Protein AF-A0A8C3C4C8-F1 (afdb_monomer_lite)

pLDDT: mean 70.41, std 17.87, range [36.44, 95.44]

InterPro domains:
  IPR010530 NADH-ubiquinone reductase complex 1 MLRQ subunit [PF06522] (11-63)
  IPR010530 NADH-ubiquinone reductase complex 1 MLRQ subunit [PTHR14256] (2-63)

Structure (mmCIF, N/CA/C/O backbone):
data_AF-A0A8C3C4C8-F1
#
_entry.id   AF-A0A8C3C4C8-F1
#
loop_
_atom_site.group_PDB
_atom_site.id
_atom_site.type_symbol
_atom_site.label_atom_id
_atom_site.label_alt_id
_atom_site.label_comp_id
_atom_site.label_asym_id
_atom_site.label_entity_id
_atom_site.label_seq_id
_atom_site.pdb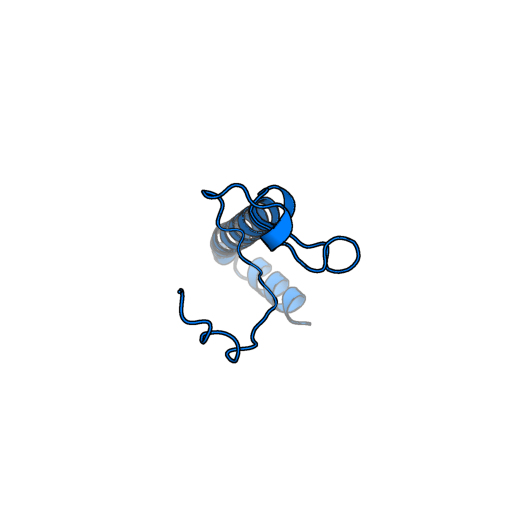x_PDB_ins_code
_atom_site.Cartn_x
_atom_site.Cartn_y
_atom_site.Cartn_z
_atom_site.occupancy
_atom_site.B_iso_or_equiv
_atom_site.auth_seq_id
_atom_site.auth_comp_id
_atom_site.auth_asym_id
_atom_site.auth_atom_id
_atom_site.pdbx_PDB_model_num
ATOM 1 N N . ALA A 1 1 ? 0.148 -12.059 12.614 1.00 66.25 1 ALA A N 1
ATOM 2 C CA . ALA A 1 1 ? -0.300 -11.762 13.996 1.00 66.25 1 ALA A CA 1
ATOM 3 C C . ALA A 1 1 ? -0.531 -10.263 14.255 1.00 66.25 1 ALA A C 1
ATOM 5 O O . ALA A 1 1 ? -1.493 -9.925 14.932 1.00 66.25 1 ALA A O 1
ATOM 6 N N . MET A 1 2 ? 0.267 -9.358 13.672 1.00 81.31 2 MET A N 1
ATOM 7 C CA . MET A 1 2 ? 0.234 -7.909 13.955 1.00 81.31 2 MET A CA 1
ATOM 8 C C . MET A 1 2 ? -1.048 -7.177 13.501 1.00 81.31 2 MET A C 1
ATOM 10 O O . MET A 1 2 ? -1.622 -6.406 14.263 1.00 81.31 2 MET A O 1
ATOM 14 N N . PHE A 1 3 ? -1.563 -7.483 12.304 1.00 80.69 3 PHE A N 1
ATOM 15 C CA . PHE A 1 3 ? -2.784 -6.855 11.766 1.00 80.69 3 PHE A CA 1
ATOM 16 C C . PHE A 1 3 ? -4.030 -7.101 12.629 1.00 80.69 3 PHE A C 1
ATOM 18 O O . PHE A 1 3 ? -4.855 -6.210 12.808 1.00 80.69 3 PHE A O 1
ATOM 25 N N . ARG A 1 4 ? -4.151 -8.298 13.221 1.00 83.75 4 ARG A N 1
ATOM 26 C CA . ARG A 1 4 ? -5.277 -8.637 14.106 1.00 83.75 4 ARG A CA 1
ATOM 27 C C . ARG A 1 4 ? -5.277 -7.784 15.373 1.00 83.75 4 ARG A C 1
ATOM 29 O O . ARG A 1 4 ? -6.337 -7.338 15.794 1.00 83.75 4 ARG A O 1
ATOM 36 N N . LEU A 1 5 ? -4.102 -7.513 15.946 1.00 86.50 5 LEU A N 1
ATOM 37 C CA . LEU A 1 5 ? -3.973 -6.643 17.117 1.00 86.50 5 LEU A CA 1
ATOM 38 C C .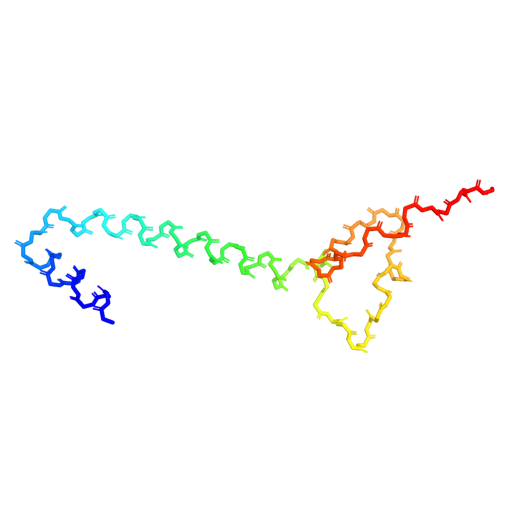 LEU A 1 5 ? -4.365 -5.201 16.791 1.00 86.50 5 LEU A C 1
ATOM 40 O O . LEU A 1 5 ? -5.047 -4.567 17.595 1.00 86.50 5 LEU A O 1
ATOM 44 N N . MET A 1 6 ? -3.997 -4.719 15.602 1.00 81.44 6 MET A N 1
ATOM 45 C CA . MET A 1 6 ? -4.397 -3.398 15.118 1.00 81.44 6 MET A CA 1
ATOM 46 C C . MET A 1 6 ? -5.917 -3.265 14.995 1.00 81.44 6 MET A C 1
ATOM 48 O O . MET A 1 6 ? -6.490 -2.298 15.491 1.00 81.44 6 MET A O 1
ATOM 52 N N . VAL A 1 7 ? -6.582 -4.265 14.405 1.00 84.12 7 VAL A N 1
ATOM 53 C CA . VAL A 1 7 ? -8.047 -4.279 14.267 1.00 84.12 7 VAL A CA 1
ATOM 54 C C . VAL A 1 7 ? -8.728 -4.297 15.637 1.00 84.12 7 VAL A C 1
ATOM 56 O O . VAL A 1 7 ? -9.682 -3.554 15.860 1.00 84.12 7 VAL A O 1
ATOM 59 N N . THR A 1 8 ? -8.225 -5.086 16.588 1.00 85.50 8 THR A N 1
ATOM 60 C CA . THR A 1 8 ? -8.757 -5.105 17.960 1.00 85.50 8 THR A CA 1
ATOM 61 C C . THR A 1 8 ? -8.601 -3.749 18.658 1.00 85.50 8 THR A C 1
ATOM 63 O O . THR A 1 8 ? -9.534 -3.301 19.322 1.00 85.50 8 THR A O 1
ATOM 66 N N . HIS A 1 9 ? -7.469 -3.059 18.475 1.00 82.38 9 HIS A N 1
ATOM 67 C CA . HIS A 1 9 ? -7.252 -1.719 19.036 1.00 82.38 9 HIS A CA 1
ATOM 68 C C . HIS A 1 9 ? -8.159 -0.664 18.393 1.00 82.38 9 HIS A C 1
ATOM 70 O O . HIS A 1 9 ? -8.761 0.134 19.111 1.00 82.38 9 HIS A O 1
ATOM 76 N N . ALA A 1 10 ? -8.323 -0.699 17.068 1.00 82.38 10 ALA A N 1
ATOM 77 C CA . ALA A 1 10 ? -9.200 0.218 16.341 1.00 82.38 10 ALA A CA 1
ATOM 78 C C . ALA A 1 10 ? -10.678 0.067 16.744 1.00 82.38 10 ALA A C 1
ATOM 80 O O . ALA A 1 10 ? -11.401 1.056 16.822 1.00 82.38 10 ALA A O 1
ATOM 81 N N . LYS A 1 11 ? -11.129 -1.156 17.061 1.00 80.50 11 LYS A N 1
ATOM 82 C CA . LYS A 1 11 ? -12.491 -1.405 17.572 1.00 80.50 11 LYS A CA 1
ATOM 83 C C . LYS A 1 11 ? -12.681 -0.948 19.020 1.00 80.50 11 LYS A C 1
ATOM 85 O O . LYS A 1 11 ? -13.786 -0.571 19.390 1.00 80.50 11 LYS A O 1
ATOM 90 N N . LYS A 1 12 ? -11.626 -1.000 19.840 1.00 88.44 12 LYS A N 1
ATOM 91 C CA . LYS A 1 12 ? -11.667 -0.582 21.251 1.00 88.44 12 LYS A CA 1
ATOM 92 C C . LYS A 1 12 ? -11.649 0.943 21.409 1.00 88.44 12 LYS A C 1
ATOM 94 O O . LYS A 1 12 ? -12.214 1.458 22.367 1.00 88.44 12 LYS A O 1
ATOM 99 N N . HIS A 1 13 ? -11.038 1.654 20.461 1.00 85.62 13 HIS A N 1
ATOM 100 C CA . HIS A 1 13 ? -10.931 3.111 20.456 1.00 85.62 13 HIS A CA 1
ATOM 101 C C . HIS A 1 13 ? -11.338 3.679 19.082 1.00 85.62 13 HIS A C 1
ATOM 103 O O . HIS A 1 13 ? -10.498 3.763 18.182 1.00 85.62 13 HIS A O 1
ATOM 109 N N . PRO A 1 14 ? -12.606 4.100 18.897 1.00 80.56 14 PRO A N 1
ATOM 110 C CA . PRO A 1 14 ? -13.125 4.509 17.587 1.00 80.56 14 PRO A CA 1
ATOM 111 C C . PRO A 1 14 ? -12.450 5.767 17.017 1.00 80.56 14 PRO A C 1
ATOM 113 O O . PRO A 1 14 ? -12.457 5.974 15.806 1.00 80.56 14 PRO A O 1
ATOM 116 N N . SER A 1 15 ? -11.803 6.578 17.858 1.00 84.19 15 SER A N 1
ATOM 117 C CA . SER A 1 15 ? -11.015 7.743 17.441 1.00 84.19 15 SER A CA 1
ATOM 118 C C . SER A 1 15 ? -9.768 7.392 16.617 1.00 84.19 15 SER A C 1
ATOM 120 O O . SER A 1 15 ? -9.260 8.253 15.905 1.00 84.19 15 SER A O 1
ATOM 122 N N . LEU A 1 16 ? -9.280 6.145 16.661 1.00 81.88 16 LEU A N 1
ATOM 123 C CA . LEU A 1 16 ? -8.106 5.714 15.890 1.00 81.88 16 LEU A CA 1
ATOM 124 C C . LEU A 1 16 ? -8.438 5.324 14.439 1.00 81.88 16 LEU A C 1
ATOM 126 O O . LEU A 1 16 ? -7.545 5.267 13.596 1.00 81.88 16 LEU A O 1
ATOM 130 N N . ILE A 1 17 ? -9.709 5.073 14.121 1.00 84.69 17 ILE A N 1
ATOM 131 C CA . ILE A 1 17 ? -10.168 4.696 12.776 1.00 84.69 17 ILE A CA 1
ATOM 132 C C . ILE A 1 17 ? -9.824 5.760 11.712 1.00 84.69 17 ILE A C 1
ATOM 134 O O . ILE A 1 17 ? -9.217 5.388 10.704 1.00 84.69 17 ILE A O 1
ATOM 138 N N . PRO A 1 18 ? -10.137 7.063 11.895 1.00 88.12 18 PRO A N 1
ATOM 139 C CA . PRO A 1 18 ? -9.800 8.084 10.896 1.00 88.12 18 PRO A CA 1
ATOM 140 C C . PRO A 1 18 ? -8.289 8.212 10.664 1.00 88.12 18 PRO A C 1
ATOM 142 O O . PRO A 1 18 ? -7.857 8.425 9.533 1.00 88.12 18 PRO A O 1
ATOM 145 N N . LEU A 1 19 ? -7.476 8.004 11.703 1.00 87.69 19 LEU A N 1
ATOM 146 C CA . LEU A 1 19 ? -6.019 8.033 11.592 1.00 87.69 19 LEU A CA 1
ATOM 147 C C . LEU A 1 19 ? -5.500 6.899 10.692 1.00 87.69 19 LEU A C 1
ATOM 149 O O . LEU A 1 19 ? -4.706 7.141 9.784 1.00 87.69 19 LEU A O 1
ATOM 153 N N . PHE A 1 20 ? -5.983 5.669 10.893 1.00 86.62 20 PHE A N 1
ATOM 154 C CA . PHE A 1 20 ? -5.586 4.533 10.056 1.00 86.62 20 PHE A CA 1
ATOM 155 C C . PHE A 1 20 ? -6.069 4.649 8.614 1.00 86.62 20 PHE A C 1
ATOM 157 O O . PHE A 1 20 ? -5.371 4.193 7.713 1.00 86.62 20 PHE A O 1
ATOM 164 N N . LEU A 1 21 ? -7.219 5.279 8.376 1.00 89.88 21 LEU A N 1
ATOM 165 C CA . LEU A 1 21 ? -7.708 5.517 7.020 1.00 89.88 21 LEU A CA 1
ATOM 166 C C . LEU A 1 21 ? -6.818 6.498 6.253 1.00 89.88 21 LEU A C 1
ATOM 168 O O . LEU A 1 21 ? -6.477 6.228 5.104 1.00 89.88 21 LEU A O 1
ATOM 172 N N . ILE A 1 22 ? -6.393 7.600 6.874 1.00 93.06 22 ILE A N 1
ATOM 173 C CA . ILE A 1 22 ? -5.524 8.591 6.220 1.00 93.06 22 ILE A CA 1
ATOM 174 C C . ILE A 1 22 ? -4.132 8.002 5.961 1.00 93.06 22 ILE A C 1
ATOM 176 O O . ILE A 1 22 ? -3.617 8.086 4.850 1.00 93.06 22 ILE A O 1
ATOM 180 N N . ILE A 1 23 ? -3.539 7.339 6.956 1.00 92.25 23 ILE A N 1
ATOM 181 C CA . ILE A 1 23 ? -2.208 6.730 6.809 1.00 92.25 23 ILE A CA 1
ATOM 182 C C . ILE A 1 23 ? -2.254 5.564 5.812 1.00 92.25 23 ILE A C 1
ATOM 184 O O . ILE A 1 23 ? -1.385 5.442 4.949 1.00 92.25 23 ILE A O 1
ATOM 188 N N . GLY A 1 24 ? -3.284 4.720 5.903 1.00 91.00 24 GLY A N 1
ATOM 189 C CA . GLY A 1 24 ? -3.481 3.588 5.005 1.00 91.00 24 GLY A CA 1
ATOM 190 C C . GLY A 1 24 ? -3.709 4.029 3.562 1.00 91.00 24 GLY A C 1
ATOM 191 O O . GLY A 1 24 ? -3.059 3.507 2.662 1.00 91.00 24 GLY A O 1
ATOM 192 N N . SER A 1 25 ? -4.570 5.024 3.333 1.00 93.94 25 SER A N 1
ATOM 193 C CA . SER A 1 25 ? -4.797 5.574 1.989 1.00 93.94 25 SER A CA 1
ATOM 194 C C . SER A 1 25 ? -3.555 6.258 1.421 1.00 93.94 25 SER A C 1
ATOM 196 O O . SER A 1 25 ? -3.253 6.053 0.248 1.00 93.94 25 SER A O 1
ATOM 198 N N . GLY A 1 26 ? -2.783 6.982 2.239 1.00 95.00 26 GLY A N 1
ATOM 199 C CA . GLY A 1 26 ? -1.501 7.554 1.826 1.00 95.00 26 GLY A CA 1
ATOM 200 C C . GLY A 1 26 ? -0.493 6.484 1.397 1.00 95.00 26 GLY A C 1
ATOM 201 O O . GLY A 1 26 ? 0.104 6.588 0.327 1.00 95.00 26 GLY A O 1
ATOM 202 N N . GLY A 1 27 ? -0.354 5.41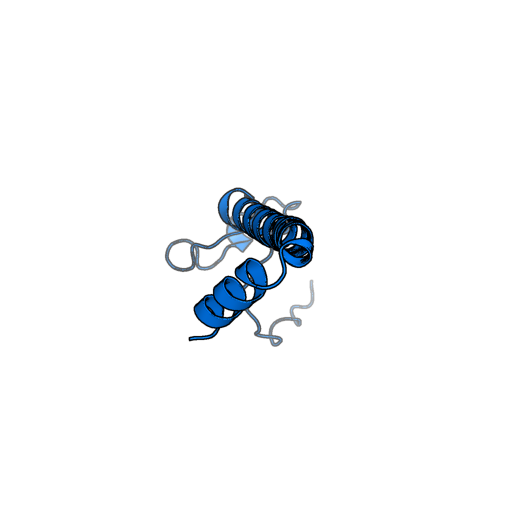3 2.185 1.00 94.94 27 GLY A N 1
ATOM 203 C CA . GLY A 1 27 ? 0.535 4.294 1.864 1.00 94.94 27 GLY A CA 1
ATOM 204 C C . GLY A 1 27 ? 0.114 3.538 0.601 1.00 94.94 27 GLY A C 1
ATOM 205 O O . GLY A 1 27 ? 0.947 3.259 -0.261 1.00 94.94 27 GLY A O 1
ATOM 206 N N . VAL A 1 28 ? -1.183 3.257 0.453 1.00 95.44 28 VAL A N 1
ATOM 207 C CA . VAL A 1 28 ? -1.731 2.612 -0.750 1.00 95.44 28 VAL A CA 1
ATOM 208 C C . VAL A 1 28 ? -1.558 3.512 -1.975 1.00 95.44 28 VAL A C 1
ATOM 210 O O . VAL A 1 28 ? -1.106 3.036 -3.010 1.00 95.44 28 VAL A O 1
ATOM 213 N N . GLY A 1 29 ? -1.843 4.810 -1.865 1.00 95.38 29 GLY A N 1
ATOM 214 C CA . GLY A 1 29 ? -1.672 5.772 -2.955 1.00 95.38 29 GLY A CA 1
ATOM 215 C C . GLY A 1 29 ? -0.218 5.896 -3.415 1.00 95.38 29 GLY A C 1
ATOM 216 O O . GLY A 1 29 ? 0.051 5.850 -4.614 1.00 95.38 29 GLY A O 1
ATOM 217 N N . ALA A 1 30 ? 0.728 5.973 -2.475 1.00 93.88 30 ALA A N 1
ATOM 218 C CA . ALA A 1 30 ? 2.156 6.001 -2.787 1.00 93.88 30 ALA A CA 1
ATOM 219 C C . ALA A 1 30 ? 2.616 4.706 -3.475 1.00 93.88 30 ALA A C 1
ATOM 221 O O . ALA A 1 30 ? 3.296 4.757 -4.501 1.00 93.88 30 ALA A O 1
ATOM 222 N N . ALA A 1 31 ? 2.199 3.546 -2.959 1.00 93.62 31 ALA A N 1
ATOM 223 C CA . ALA A 1 31 ? 2.527 2.254 -3.555 1.00 93.62 31 ALA A CA 1
ATOM 224 C C . ALA A 1 31 ? 1.951 2.111 -4.972 1.00 93.62 31 ALA A C 1
ATOM 226 O O . ALA A 1 31 ? 2.655 1.673 -5.881 1.00 93.62 31 ALA A O 1
ATOM 227 N N . LEU A 1 32 ? 0.701 2.535 -5.186 1.00 94.69 32 LEU A N 1
ATOM 228 C CA . LEU A 1 32 ? 0.066 2.535 -6.504 1.00 94.69 32 LEU A CA 1
ATOM 229 C C . LEU A 1 32 ? 0.776 3.472 -7.484 1.00 94.69 32 LEU A C 1
ATOM 231 O O . LEU A 1 32 ? 0.942 3.119 -8.649 1.00 94.69 32 LEU A O 1
ATOM 235 N N . TYR A 1 33 ? 1.224 4.644 -7.029 1.00 89.31 33 TYR A N 1
ATOM 236 C CA . TYR A 1 33 ? 1.958 5.580 -7.876 1.00 89.31 33 TYR A CA 1
ATOM 237 C C . TYR A 1 33 ? 3.312 5.011 -8.310 1.00 89.31 33 TYR A C 1
ATOM 239 O O . TYR A 1 33 ? 3.634 5.029 -9.496 1.00 89.31 33 TYR A O 1
ATOM 247 N N . VAL A 1 34 ? 4.068 4.422 -7.380 1.00 88.62 34 VAL A N 1
ATOM 248 C CA . VAL A 1 34 ? 5.334 3.745 -7.698 1.00 88.62 34 VAL A CA 1
ATOM 249 C C . VAL A 1 34 ? 5.101 2.555 -8.628 1.00 88.62 34 VAL A C 1
ATOM 251 O O . VAL A 1 34 ? 5.828 2.396 -9.602 1.00 88.62 34 VAL A O 1
ATOM 254 N N . MET A 1 35 ? 4.061 1.752 -8.390 1.00 89.06 35 MET A N 1
ATOM 255 C CA . MET A 1 35 ? 3.707 0.627 -9.259 1.00 89.06 35 MET A CA 1
ATOM 256 C C . MET A 1 35 ? 3.334 1.091 -10.673 1.00 89.06 35 MET A C 1
ATOM 258 O O . MET A 1 35 ? 3.761 0.480 -11.651 1.00 89.06 35 MET A O 1
ATOM 262 N N . ARG A 1 36 ? 2.590 2.198 -10.801 1.00 87.69 36 ARG A N 1
ATOM 263 C CA . ARG A 1 36 ? 2.290 2.810 -12.101 1.00 87.69 36 ARG A CA 1
ATOM 264 C C . ARG A 1 36 ? 3.579 3.211 -12.816 1.00 87.69 36 ARG A C 1
ATOM 266 O O . ARG A 1 36 ? 3.746 2.872 -13.982 1.00 87.69 36 ARG A O 1
ATOM 273 N N . LEU A 1 37 ? 4.465 3.930 -12.129 1.00 84.19 37 LEU A N 1
ATOM 274 C CA . LEU A 1 37 ? 5.733 4.378 -12.702 1.00 84.19 37 LEU A CA 1
ATOM 275 C C . LEU A 1 37 ? 6.619 3.196 -13.109 1.00 84.19 37 LEU A C 1
ATOM 277 O O . LEU A 1 37 ? 7.250 3.232 -14.156 1.00 84.19 37 LEU A O 1
ATOM 281 N N . ALA A 1 38 ? 6.646 2.136 -12.307 1.00 81.12 38 ALA A N 1
ATOM 282 C CA . ALA A 1 38 ? 7.411 0.938 -12.609 1.00 81.12 38 ALA A CA 1
ATOM 283 C C . ALA A 1 38 ? 6.925 0.257 -13.896 1.00 81.12 38 ALA A C 1
ATOM 285 O O . ALA A 1 38 ? 7.748 -0.166 -14.694 1.00 81.12 38 ALA A O 1
ATOM 286 N N . ILE A 1 39 ? 5.613 0.145 -14.111 1.00 78.44 39 ILE A N 1
ATOM 287 C CA . ILE A 1 39 ? 5.059 -0.679 -15.199 1.00 78.44 39 ILE A CA 1
ATOM 288 C C . ILE A 1 39 ? 4.857 0.113 -16.496 1.00 78.44 39 ILE A C 1
ATOM 290 O O . ILE A 1 39 ? 5.046 -0.435 -17.578 1.00 78.44 39 ILE A O 1
ATOM 294 N N . PHE A 1 40 ? 4.437 1.376 -16.403 1.00 74.94 40 PHE A N 1
ATOM 295 C CA . PHE A 1 40 ? 3.980 2.148 -17.563 1.00 74.94 40 PHE A CA 1
ATOM 296 C C . PHE A 1 40 ? 4.982 3.186 -18.068 1.00 74.94 40 PHE A C 1
ATOM 298 O O . PHE A 1 40 ? 4.701 3.829 -19.079 1.00 74.94 40 PHE A O 1
ATOM 305 N N . ASN A 1 41 ? 6.121 3.383 -17.399 1.00 68.19 41 ASN A N 1
ATOM 306 C CA . ASN A 1 41 ? 7.144 4.278 -17.930 1.00 68.19 41 ASN A CA 1
ATOM 307 C C . ASN A 1 41 ? 8.014 3.552 -18.965 1.00 68.19 41 ASN A C 1
ATOM 309 O O . ASN A 1 41 ? 8.574 2.502 -18.645 1.00 68.19 41 ASN A O 1
ATOM 313 N N . PRO A 1 42 ? 8.194 4.129 -20.167 1.00 66.62 42 PRO A N 1
ATOM 314 C CA . PRO A 1 42 ? 9.104 3.587 -21.177 1.00 66.62 42 PRO A CA 1
ATOM 315 C C . PRO A 1 42 ? 10.569 3.643 -20.717 1.00 66.62 42 PRO A C 1
ATOM 317 O O . PRO A 1 42 ? 11.379 2.832 -21.158 1.00 66.62 42 PRO A O 1
ATOM 320 N N . ASP A 1 43 ? 10.880 4.530 -19.765 1.00 63.03 43 ASP A N 1
ATOM 321 C CA . ASP A 1 43 ? 12.214 4.700 -19.183 1.00 63.03 43 ASP A CA 1
ATOM 322 C C . 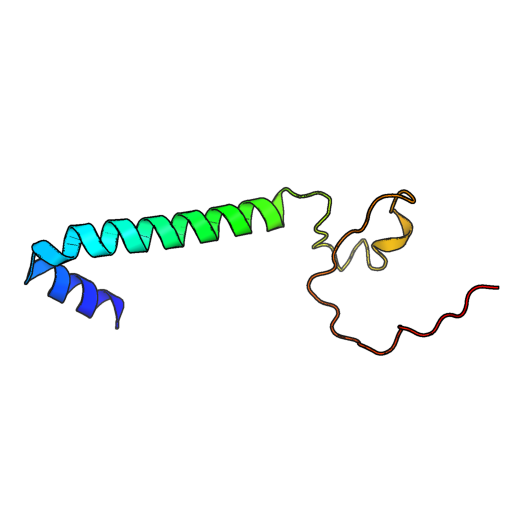ASP A 1 43 ? 12.593 3.617 -18.160 1.00 63.03 43 ASP A C 1
ATOM 324 O O . ASP A 1 43 ? 13.680 3.659 -17.576 1.00 63.03 43 ASP A O 1
ATOM 328 N N . VAL A 1 44 ? 11.705 2.648 -17.910 1.00 66.06 44 VAL A N 1
ATOM 329 C CA . VAL A 1 44 ? 11.920 1.565 -16.946 1.00 66.06 44 VAL A CA 1
ATO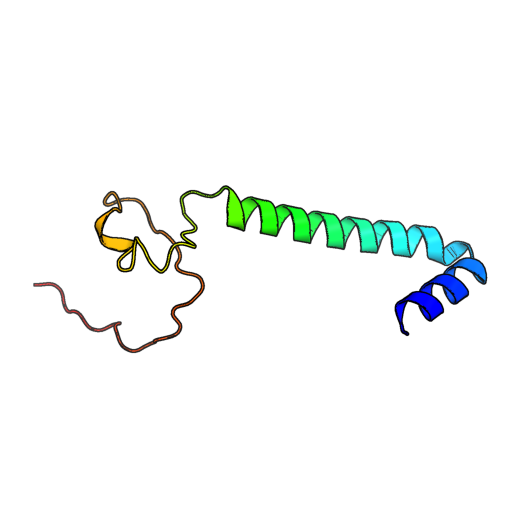M 330 C C . VAL A 1 44 ? 11.823 0.218 -17.661 1.00 66.06 44 VAL A C 1
ATOM 332 O O . VAL A 1 44 ? 10.744 -0.301 -17.936 1.00 66.06 44 VAL A O 1
ATOM 335 N N . CYS A 1 45 ? 12.977 -0.385 -17.946 1.00 67.75 45 CYS A N 1
ATOM 336 C CA . CYS A 1 45 ? 13.061 -1.711 -18.557 1.00 67.75 45 CYS A CA 1
ATOM 337 C C . CYS A 1 45 ? 13.204 -2.822 -17.504 1.00 67.75 45 CYS A C 1
ATOM 339 O O . CYS A 1 45 ? 14.176 -2.860 -16.751 1.00 67.75 45 CYS A O 1
ATOM 341 N N . TRP A 1 46 ? 12.260 -3.772 -17.509 1.00 70.56 46 TRP A N 1
ATOM 342 C CA . TRP A 1 46 ? 12.276 -4.983 -16.667 1.00 70.56 46 TRP A CA 1
ATOM 343 C C . TRP A 1 46 ? 12.734 -6.242 -17.415 1.00 70.56 46 TRP A C 1
ATOM 345 O O . TRP A 1 46 ? 12.928 -7.294 -16.802 1.00 70.56 46 TRP A O 1
ATOM 355 N N . ASP A 1 47 ? 12.901 -6.159 -18.738 1.00 65.62 47 ASP A N 1
ATOM 356 C CA . ASP A 1 47 ? 13.270 -7.309 -19.560 1.00 65.62 47 ASP A CA 1
ATOM 357 C C . ASP A 1 47 ? 14.784 -7.544 -19.550 1.00 65.62 47 ASP A C 1
ATOM 359 O O . ASP A 1 47 ? 15.533 -7.004 -20.359 1.00 65.62 47 ASP A O 1
ATOM 363 N N . LYS A 1 48 ? 15.224 -8.397 -18.623 1.00 65.00 48 LYS A N 1
ATOM 364 C CA . LYS A 1 48 ? 16.621 -8.835 -18.512 1.00 65.00 48 LYS A CA 1
ATOM 365 C C . LYS A 1 48 ? 16.987 -9.964 -19.491 1.00 65.00 48 LYS A C 1
ATOM 367 O O . LYS A 1 48 ? 18.169 -10.254 -19.647 1.00 65.00 48 LYS A O 1
ATOM 372 N N . LYS A 1 49 ? 16.009 -10.640 -20.114 1.00 61.12 49 LYS A N 1
ATOM 373 C CA . LYS A 1 49 ? 16.236 -11.879 -20.887 1.00 61.12 49 LYS A CA 1
ATOM 374 C C . LYS A 1 49 ? 16.256 -11.650 -22.396 1.00 61.12 49 LYS A C 1
ATOM 376 O O . LYS A 1 49 ? 17.082 -12.259 -23.066 1.00 61.12 49 LYS A O 1
ATOM 381 N N . ASN A 1 50 ? 15.385 -10.794 -22.925 1.00 61.56 50 ASN A N 1
ATOM 382 C CA . ASN A 1 50 ? 15.335 -10.506 -24.364 1.00 61.56 50 ASN A CA 1
ATOM 383 C C . ASN A 1 50 ? 15.958 -9.150 -24.729 1.00 61.56 50 ASN A C 1
ATOM 385 O O . ASN A 1 50 ? 16.092 -8.848 -25.912 1.00 61.56 50 ASN A O 1
ATOM 389 N N . ASN A 1 51 ? 16.365 -8.350 -23.738 1.00 62.25 51 ASN A N 1
ATOM 390 C CA . ASN A 1 51 ? 17.071 -7.087 -23.947 1.00 62.25 51 ASN A CA 1
ATOM 391 C C . ASN A 1 51 ? 18.220 -6.909 -22.929 1.00 62.25 51 ASN A C 1
ATOM 393 O O . ASN A 1 51 ? 18.162 -6.022 -22.078 1.00 62.25 51 ASN A O 1
ATOM 397 N N . PRO A 1 52 ? 19.260 -7.768 -22.979 1.00 62.75 52 PRO A N 1
ATOM 398 C CA . PRO A 1 52 ? 20.373 -7.745 -22.022 1.00 62.75 52 PRO A CA 1
ATOM 399 C C . PRO A 1 52 ? 21.191 -6.442 -22.063 1.00 62.75 52 PRO A C 1
ATOM 401 O O . PRO A 1 52 ? 21.898 -6.137 -21.106 1.00 62.75 52 PRO A O 1
ATOM 404 N N . GLU A 1 53 ? 21.058 -5.669 -23.144 1.00 60.19 53 GLU A N 1
ATOM 405 C CA . GLU A 1 53 ? 21.763 -4.413 -23.394 1.00 60.19 53 GLU A CA 1
ATOM 406 C C . GLU A 1 53 ? 20.766 -3.272 -23.662 1.00 60.19 53 GLU A C 1
ATOM 408 O O . GLU A 1 53 ? 20.566 -2.873 -24.814 1.00 60.19 53 GLU A O 1
ATOM 413 N N . PRO A 1 54 ? 20.102 -2.730 -22.625 1.00 54.81 54 PRO A N 1
ATOM 414 C CA . PRO A 1 54 ? 19.065 -1.713 -22.798 1.00 54.81 54 PRO A CA 1
ATOM 415 C C . PRO A 1 54 ? 19.554 -0.428 -23.488 1.00 54.81 54 PRO A C 1
ATOM 417 O O . PRO A 1 54 ? 18.738 0.290 -24.057 1.00 54.81 54 PRO A O 1
ATOM 420 N N . TRP A 1 55 ? 20.867 -0.168 -23.496 1.00 60.62 55 TRP A N 1
ATOM 421 C CA . TRP A 1 55 ? 21.507 0.993 -24.124 1.00 60.62 55 TRP A CA 1
ATOM 422 C C . TRP A 1 55 ? 21.559 0.953 -25.660 1.00 60.62 55 TRP A C 1
ATOM 424 O O . TRP A 1 55 ? 21.591 2.010 -26.281 1.00 60.62 55 TRP A O 1
ATOM 434 N N . ASN A 1 56 ? 21.510 -0.223 -26.299 1.00 61.12 56 ASN A N 1
ATOM 435 C CA . ASN A 1 56 ? 21.620 -0.328 -27.767 1.00 61.12 56 ASN A CA 1
ATOM 436 C C . ASN A 1 56 ? 20.360 0.131 -28.523 1.00 61.12 56 ASN A C 1
ATOM 438 O O . ASN A 1 56 ? 20.379 0.230 -29.749 1.00 61.12 56 ASN A O 1
ATOM 442 N N . LYS A 1 57 ? 19.250 0.378 -27.818 1.00 54.62 57 LYS A N 1
ATOM 443 C CA . LYS A 1 57 ? 17.974 0.828 -28.402 1.00 54.62 57 LYS A CA 1
ATOM 444 C C . LYS A 1 57 ? 17.595 2.258 -28.009 1.00 54.62 57 LYS A C 1
ATOM 446 O O . LYS A 1 57 ? 16.496 2.692 -28.340 1.00 54.62 57 LYS A O 1
ATOM 451 N N . LEU A 1 58 ? 18.476 2.975 -27.314 1.00 56.09 58 LEU A N 1
ATOM 452 C CA . LEU A 1 58 ? 18.203 4.332 -26.853 1.00 56.09 58 LEU A CA 1
ATOM 453 C C . LEU A 1 58 ? 18.442 5.328 -27.984 1.00 56.09 58 LEU A C 1
ATOM 455 O O . LEU A 1 58 ? 19.485 5.299 -28.639 1.00 56.09 58 LEU A O 1
ATOM 459 N N . ALA A 1 59 ? 17.486 6.229 -28.206 1.00 55.09 59 ALA A N 1
ATOM 460 C CA . ALA A 1 59 ? 17.781 7.445 -28.946 1.00 55.09 59 ALA A CA 1
ATOM 461 C C . ALA A 1 59 ? 18.817 8.263 -28.142 1.00 55.09 59 ALA A C 1
ATOM 463 O O . ALA A 1 59 ? 18.815 8.181 -26.913 1.00 55.09 59 ALA A O 1
ATOM 464 N N . PRO A 1 60 ? 19.674 9.086 -28.779 1.00 55.09 60 PRO A N 1
ATOM 465 C CA . PRO A 1 60 ? 20.733 9.849 -28.098 1.00 55.09 60 PRO A CA 1
ATOM 466 C C . PRO A 1 60 ? 20.284 10.746 -26.925 1.00 55.09 60 PRO A C 1
ATOM 468 O O . PRO A 1 60 ? 21.131 11.293 -26.227 1.00 55.09 60 PRO A O 1
ATOM 471 N N . ASN A 1 61 ? 18.975 10.923 -26.727 1.00 54.12 61 ASN A N 1
ATOM 472 C CA . ASN A 1 61 ? 18.367 11.798 -25.730 1.00 54.12 61 ASN A CA 1
ATOM 473 C C . ASN A 1 61 ? 17.676 11.051 -24.565 1.00 54.12 61 ASN A C 1
ATOM 475 O O . ASN A 1 61 ? 17.239 11.703 -23.620 1.00 54.12 61 ASN A O 1
ATOM 479 N N . ASP A 1 62 ? 17.581 9.715 -24.607 1.00 52.81 62 ASP A N 1
ATOM 480 C CA . ASP A 1 62 ? 16.810 8.936 -23.627 1.00 52.81 62 ASP A CA 1
ATOM 481 C C . ASP A 1 62 ? 17.737 8.243 -22.616 1.00 52.81 62 ASP A C 1
ATOM 483 O O . ASP A 1 62 ? 18.561 7.400 -22.971 1.00 52.81 62 ASP A O 1
ATOM 487 N N . GLN A 1 63 ? 17.603 8.588 -21.331 1.00 54.22 63 GLN A N 1
ATOM 488 C CA . GLN A 1 63 ? 18.357 7.977 -20.230 1.00 54.22 63 GLN A CA 1
ATOM 489 C C . GLN A 1 63 ? 17.467 6.985 -19.464 1.00 54.22 63 GLN A C 1
ATOM 491 O O . GLN A 1 63 ? 16.812 7.343 -18.489 1.00 54.22 63 GLN A O 1
ATOM 496 N N . ILE A 1 64 ? 17.450 5.720 -19.891 1.00 55.16 64 ILE A N 1
ATOM 497 C CA . ILE A 1 64 ? 16.692 4.649 -19.218 1.00 55.16 64 ILE A CA 1
ATOM 498 C C . ILE A 1 64 ? 17.438 4.200 -17.956 1.00 55.16 64 ILE A C 1
ATOM 500 O O . ILE A 1 64 ? 18.593 3.770 -18.013 1.00 55.16 64 ILE A O 1
ATOM 504 N N . MET A 1 65 ? 16.778 4.276 -16.799 1.00 51.12 65 MET A N 1
ATOM 505 C CA . MET A 1 65 ? 17.390 3.965 -15.504 1.00 51.12 65 MET A CA 1
ATOM 506 C C . MET A 1 65 ? 17.258 2.468 -15.187 1.00 51.12 65 MET A C 1
ATOM 508 O O . MET A 1 65 ? 16.175 1.972 -14.879 1.00 51.12 65 MET A O 1
ATOM 512 N N . SER A 1 66 ? 18.364 1.716 -15.238 1.00 51.75 66 SER A N 1
ATOM 513 C CA . SER A 1 66 ? 18.379 0.291 -14.874 1.00 51.75 66 SER A CA 1
ATOM 514 C C . SER A 1 66 ? 18.377 0.106 -13.348 1.00 51.75 66 SER A C 1
ATOM 516 O O . SER A 1 66 ? 19.392 0.318 -12.688 1.00 51.75 66 SER A O 1
ATOM 518 N N . VAL A 1 67 ? 17.257 -0.341 -12.778 1.00 52.12 67 VAL A N 1
ATOM 519 C CA . VAL A 1 67 ? 17.036 -0.443 -11.316 1.00 52.12 67 VAL A CA 1
ATOM 520 C C . VAL A 1 67 ? 17.852 -1.566 -10.631 1.00 52.12 67 VAL A C 1
ATOM 522 O O . VAL A 1 67 ? 17.911 -1.625 -9.407 1.00 52.12 67 VAL A O 1
ATOM 525 N N . PHE A 1 68 ? 18.544 -2.439 -11.379 1.00 46.22 68 PHE A N 1
ATOM 526 C CA . PHE A 1 68 ? 19.197 -3.641 -10.821 1.00 46.22 68 PHE A CA 1
ATOM 527 C C . PHE A 1 68 ? 20.649 -3.895 -11.257 1.00 46.22 68 PHE A C 1
ATOM 529 O O . PHE A 1 68 ? 21.061 -5.055 -11.324 1.00 46.22 68 PHE A O 1
ATOM 536 N N . ASN A 1 69 ? 21.455 -2.863 -11.525 1.00 41.72 69 ASN A N 1
ATOM 537 C CA . ASN A 1 69 ? 22.892 -3.078 -11.736 1.00 41.72 69 ASN A CA 1
ATOM 538 C C . ASN A 1 69 ? 23.755 -2.232 -10.797 1.00 41.72 69 ASN A C 1
ATOM 540 O O . ASN A 1 69 ? 24.310 -1.207 -11.181 1.00 41.72 69 ASN A O 1
ATOM 544 N N . ILE A 1 70 ? 23.887 -2.687 -9.549 1.00 45.06 70 ILE A N 1
ATOM 545 C CA . ILE A 1 70 ? 24.959 -2.225 -8.665 1.00 45.06 70 ILE A CA 1
ATOM 546 C C . ILE A 1 70 ? 26.220 -3.014 -9.038 1.00 45.06 70 ILE A C 1
ATOM 548 O O . ILE A 1 70 ? 26.572 -4.009 -8.411 1.00 45.06 70 ILE A O 1
ATOM 552 N N . ASN A 1 71 ? 26.876 -2.602 -10.118 1.00 44.66 71 ASN A N 1
ATOM 553 C CA . ASN A 1 71 ? 28.255 -2.976 -10.391 1.00 44.66 71 ASN A CA 1
ATOM 554 C C . ASN A 1 71 ? 29.012 -1.687 -10.716 1.00 44.66 71 ASN A C 1
ATOM 556 O O . ASN A 1 71 ? 29.018 -1.208 -11.846 1.00 44.66 71 ASN A O 1
ATOM 560 N N . ALA A 1 72 ? 29.578 -1.079 -9.676 1.00 49.12 72 ALA A N 1
ATOM 561 C CA . ALA A 1 72 ? 30.298 0.190 -9.718 1.00 49.12 72 ALA A CA 1
ATOM 562 C C . ALA A 1 72 ? 31.701 0.051 -10.348 1.00 49.12 72 ALA A C 1
ATOM 564 O O . ALA A 1 72 ? 32.663 0.630 -9.852 1.00 49.12 72 ALA A O 1
ATOM 565 N N . ASN A 1 73 ? 31.838 -0.744 -11.415 1.00 44.97 73 ASN A N 1
ATOM 566 C CA . ASN A 1 73 ? 33.142 -1.119 -11.965 1.00 44.97 73 ASN A CA 1
ATOM 567 C C . ASN A 1 73 ? 33.331 -0.661 -13.423 1.00 44.97 73 ASN A C 1
ATOM 569 O O . ASN A 1 73 ? 34.387 -0.910 -13.994 1.00 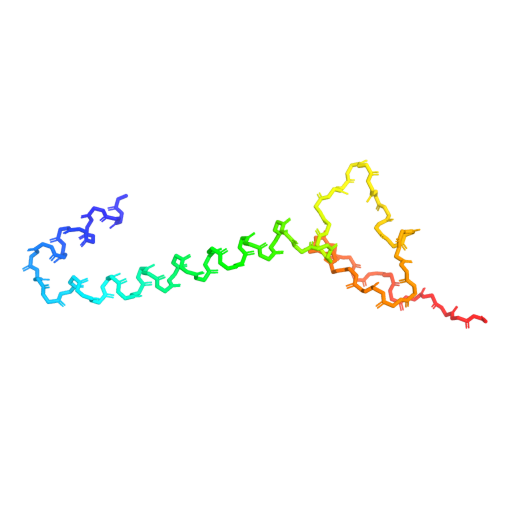44.97 73 ASN A O 1
ATOM 573 N N . SER A 1 74 ? 32.345 -0.001 -14.040 1.00 44.50 74 SER A N 1
ATOM 574 C CA . SER A 1 74 ? 32.384 0.378 -15.465 1.00 44.50 74 SER A CA 1
ATOM 575 C C . SER A 1 74 ? 32.497 1.885 -15.738 1.00 44.50 74 SER A C 1
ATOM 577 O O . SER A 1 74 ? 32.388 2.300 -16.887 1.00 44.50 74 SER A O 1
ATOM 579 N N . VAL A 1 75 ? 32.792 2.718 -14.730 1.00 46.38 75 VAL A N 1
ATOM 580 C CA . VAL A 1 75 ? 32.943 4.192 -14.867 1.00 46.38 75 VAL A CA 1
ATOM 581 C C . VAL A 1 75 ? 34.245 4.607 -15.592 1.00 46.38 75 VAL A C 1
ATOM 583 O O . VAL A 1 75 ? 34.643 5.765 -15.570 1.00 46.38 75 VAL A O 1
ATOM 586 N N . LEU A 1 76 ? 34.928 3.689 -16.277 1.00 46.69 76 LEU A N 1
ATOM 587 C CA . LEU A 1 76 ? 36.142 3.985 -17.038 1.00 46.69 76 LEU A CA 1
ATOM 588 C C . LEU A 1 76 ? 36.014 3.485 -18.476 1.00 46.69 76 LEU A C 1
ATOM 590 O O . LEU A 1 76 ? 36.515 2.416 -18.813 1.00 46.69 76 LEU A O 1
ATOM 594 N N . GLN A 1 77 ? 35.397 4.291 -19.337 1.00 36.94 77 GLN A N 1
ATOM 595 C CA . GLN A 1 77 ? 35.749 4.305 -20.757 1.00 36.94 77 GLN A CA 1
ATOM 596 C C . GLN A 1 77 ? 36.103 5.760 -21.120 1.00 36.94 77 GLN A C 1
ATOM 598 O O . GLN A 1 77 ? 35.207 6.606 -21.135 1.00 36.94 77 GLN A O 1
ATOM 603 N N . PRO A 1 78 ? 37.393 6.099 -21.322 1.00 38.81 78 PRO A N 1
ATOM 604 C CA . PRO A 1 78 ? 37.788 7.414 -21.813 1.00 38.81 78 PRO A CA 1
ATOM 605 C C . PRO A 1 78 ? 37.355 7.547 -23.278 1.00 38.81 78 PRO A C 1
ATOM 607 O O . PRO A 1 78 ? 37.572 6.637 -24.076 1.00 38.81 78 PRO A O 1
ATOM 610 N N . VAL A 1 79 ? 36.723 8.669 -23.617 1.00 43.12 79 VAL A N 1
ATOM 611 C CA . VAL A 1 79 ? 36.346 8.993 -24.996 1.00 43.12 79 VAL A CA 1
ATOM 612 C C . VAL A 1 79 ? 37.601 9.419 -25.772 1.00 43.12 79 VAL A C 1
ATOM 614 O O . VAL A 1 79 ? 38.393 10.218 -25.265 1.00 43.12 79 VAL A O 1
ATOM 617 N N . ALA A 1 80 ? 37.793 8.843 -26.959 1.00 36.44 80 ALA A N 1
ATOM 618 C CA . ALA A 1 80 ? 38.685 9.354 -27.999 1.00 36.44 80 ALA A CA 1
ATOM 619 C C . ALA A 1 80 ? 37.869 10.197 -28.984 1.00 36.44 80 ALA A C 1
ATOM 621 O O . ALA A 1 80 ? 36.688 9.837 -29.202 1.00 36.44 80 ALA A O 1
#

Secondary structure (DSSP, 8-state):
-HHHHHHHHHHH-GGGHHHHHHHHHHHHHHHHHHHHHHHH-TT----SSS-S-GGGG--TT-----TT---TT-------

Radius of gyration: 21.8 Å; chains: 1; bounding box: 52×24×50 Å

Foldseek 3Di:
DVVVVVVVVCVVPVVCVVVCVVVVCVVVVVVVVVVCCQPPPPLHDPDCDPCVDVPVPDDPPHHRDDPPDPPPPPPDDDDD

Organism: Cairina moschata (NCBI:txid8855)

Sequence (80 aa):
AMFRLMVTHAKKHPSLIPLFLIIGSGGVGAALYVMRLAIFNPDVCWDKKNNPEPWNKLAPNDQIMSVFNINANSVLQPVA